Protein AF-A0A7C6DTA3-F1 (afdb_monomer_lite)

pLDDT: mean 88.39, std 14.14, range [41.06, 98.19]

Foldseek 3Di:
DWKKKKWKFFFQFLVQQQPDDQDPQWGWADDPTTMIIIIGTDDDPVVVSSVVRPGTDDTFKMKIFAQVLQQLPCQLQCQQVLNPVVLVPPCPPDASDPLSGQWGADPRGIDGHPVCSHCCNVPPVPDCRSCVRRPSSRIDMDGD

Secondary structure (DSSP, 8-state):
--EEEEEEEEES-HHHHHT----TTEEEEEETTTEEEEEEETT--HHHHHHTSTTEEEEEEEEEEETTT-----HHHHT-TTS-GGGTSS-SSS-S--TT-SEEEETTEEEE--GGG-HHHHS-TT--HHHHT-TT--EEEEE-

Sequence (144 aa):
MAKCTYVYANVFDSRTAEKVRLGENVRVFPIGRTSILVRVLNGEDAQRIVRRIPGVRKIVLQFDIDNDLCIGCYNCVAACPGNTINELVTNWDEPITTDMFVLRIINGNLVANRVDKCRRVTGDKNCQTCMLACPFKAVNVKSY

Radius of gyration: 14.65 Å; chains: 1; bounding box: 39×32×37 Å

Structure (mmCIF, N/CA/C/O backbone):
data_AF-A0A7C6DTA3-F1
#
_entry.id   AF-A0A7C6DTA3-F1
#
loop_
_atom_site.group_PDB
_atom_site.id
_atom_site.type_symbol
_atom_site.label_atom_id
_atom_site.label_alt_id
_atom_site.label_comp_id
_atom_site.label_asym_id
_atom_site.label_entity_id
_atom_site.label_seq_id
_atom_site.pdbx_PDB_ins_code
_atom_site.Cartn_x
_atom_site.Cartn_y
_atom_site.Cartn_z
_atom_site.occupancy
_atom_site.B_iso_or_equiv
_atom_site.auth_seq_id
_atom_site.auth_comp_id
_atom_site.auth_asym_id
_atom_site.auth_atom_id
_atom_site.pdbx_PDB_model_num
ATOM 1 N N . MET A 1 1 ? -0.403 -17.349 -6.934 1.00 53.66 1 MET A N 1
ATOM 2 C CA . MET A 1 1 ? -1.106 -16.065 -6.754 1.00 53.66 1 MET A CA 1
ATOM 3 C C . MET A 1 1 ? -0.810 -15.491 -5.386 1.00 53.66 1 MET A C 1
ATOM 5 O O . MET A 1 1 ? -1.682 -15.424 -4.523 1.00 53.66 1 MET A O 1
ATOM 9 N N . ALA A 1 2 ? 0.435 -15.068 -5.174 1.00 81.00 2 ALA A N 1
ATOM 10 C CA . ALA A 1 2 ? 0.817 -14.373 -3.952 1.00 81.00 2 ALA A CA 1
ATOM 11 C C . ALA A 1 2 ? 0.409 -12.891 -4.051 1.00 81.00 2 ALA A C 1
ATOM 13 O O . ALA A 1 2 ? 1.237 -12.005 -4.221 1.00 81.00 2 ALA A O 1
ATOM 14 N N . LYS A 1 3 ? -0.891 -12.588 -3.970 1.00 89.81 3 LYS A N 1
ATOM 15 C CA . LYS A 1 3 ? -1.354 -11.193 -3.931 1.00 89.81 3 LYS A CA 1
ATOM 16 C C . LYS A 1 3 ? -1.103 -10.595 -2.547 1.00 89.81 3 LYS A C 1
ATOM 18 O O . LYS A 1 3 ? -1.467 -11.198 -1.538 1.00 89.81 3 LYS A O 1
ATOM 23 N N . CYS A 1 4 ? -0.535 -9.397 -2.503 1.00 94.75 4 CYS A N 1
ATOM 24 C CA . CYS A 1 4 ? -0.318 -8.637 -1.280 1.00 94.75 4 CYS A CA 1
ATOM 25 C C . CYS A 1 4 ? -1.088 -7.316 -1.356 1.00 94.75 4 CYS A C 1
ATOM 27 O O . CYS A 1 4 ? -0.818 -6.475 -2.214 1.00 94.75 4 CYS A O 1
ATOM 29 N N . THR A 1 5 ? -2.056 -7.123 -0.464 1.00 97.00 5 THR A N 1
ATOM 30 C CA . THR A 1 5 ? -2.842 -5.890 -0.393 1.00 97.00 5 THR A CA 1
ATOM 31 C C . THR A 1 5 ? -2.486 -5.120 0.872 1.00 97.00 5 THR A C 1
ATOM 33 O O . THR A 1 5 ? -2.456 -5.679 1.966 1.00 97.00 5 THR A O 1
ATOM 36 N N . TYR A 1 6 ? -2.250 -3.819 0.729 1.00 97.62 6 TYR A N 1
ATOM 37 C CA . TYR A 1 6 ? -2.019 -2.897 1.834 1.00 97.62 6 TYR A CA 1
ATOM 38 C C . TYR A 1 6 ? -3.154 -1.886 1.906 1.00 97.62 6 TYR A C 1
ATOM 40 O O . TYR A 1 6 ? -3.442 -1.219 0.916 1.00 97.62 6 TYR A O 1
ATOM 48 N N . VAL A 1 7 ? -3.776 -1.732 3.071 1.00 97.81 7 VAL A N 1
ATOM 49 C CA . VAL A 1 7 ? -4.866 -0.778 3.296 1.00 97.81 7 VAL A CA 1
ATOM 50 C C . VAL A 1 7 ? -4.455 0.218 4.369 1.00 97.81 7 VAL A C 1
ATOM 52 O O . VAL A 1 7 ? -4.189 -0.157 5.508 1.00 97.81 7 VAL A O 1
ATOM 55 N N . TYR A 1 8 ? -4.418 1.495 4.005 1.00 98.12 8 TYR A N 1
ATOM 56 C CA . TYR A 1 8 ? -4.192 2.603 4.923 1.00 98.12 8 TYR A CA 1
ATOM 57 C C . TYR A 1 8 ? -5.528 3.140 5.429 1.00 98.12 8 TYR A C 1
ATOM 59 O O . TYR A 1 8 ? -6.411 3.486 4.633 1.00 98.12 8 TYR A O 1
ATOM 67 N N . ALA A 1 9 ? -5.679 3.222 6.747 1.00 98.19 9 ALA A N 1
ATOM 68 C CA . ALA A 1 9 ? -6.911 3.667 7.380 1.00 98.19 9 ALA A CA 1
ATOM 69 C C . ALA A 1 9 ? -6.646 4.555 8.597 1.00 98.19 9 ALA A C 1
ATOM 71 O O . ALA A 1 9 ? -5.684 4.362 9.340 1.00 98.19 9 ALA A O 1
ATOM 72 N N . ASN A 1 10 ? -7.558 5.497 8.823 1.00 97.88 10 ASN A N 1
ATOM 73 C CA . ASN A 1 10 ? -7.623 6.286 10.043 1.00 97.88 10 ASN A CA 1
ATOM 74 C C . ASN A 1 10 ? -8.391 5.516 11.116 1.00 97.88 10 ASN A C 1
ATOM 76 O O . ASN A 1 10 ? -9.465 4.969 10.848 1.00 97.88 10 ASN A O 1
ATOM 80 N N . VAL A 1 11 ? -7.868 5.536 12.335 1.00 97.81 11 VAL A N 1
ATOM 81 C CA . VAL A 1 11 ? -8.420 4.882 13.525 1.00 97.81 11 VAL A CA 1
ATOM 82 C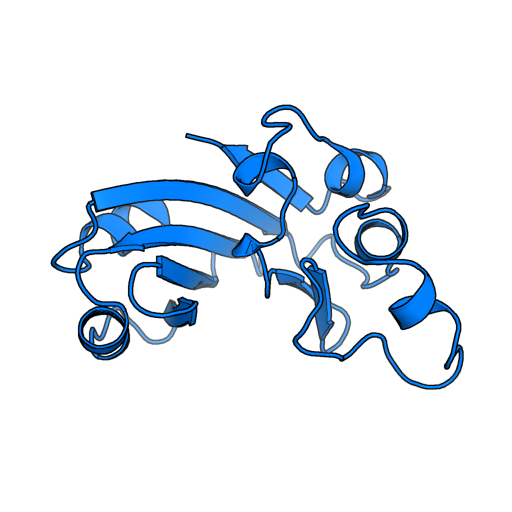 C . VAL A 1 11 ? -8.480 5.861 14.697 1.00 97.81 11 VAL A C 1
ATOM 84 O O . VAL A 1 11 ? -7.843 6.914 14.665 1.00 97.81 11 VAL A O 1
ATOM 87 N N . PHE A 1 12 ? -9.244 5.534 15.739 1.00 96.50 12 PHE A N 1
ATOM 88 C CA . PHE A 1 12 ? -9.208 6.302 16.991 1.00 96.50 12 PHE A CA 1
ATOM 89 C C . PHE A 1 12 ? -7.872 6.148 17.732 1.00 96.50 12 PHE A C 1
ATOM 91 O O . PHE A 1 12 ? -7.309 7.147 18.168 1.00 96.50 12 PHE A O 1
ATOM 98 N N . ASP A 1 13 ? -7.359 4.918 17.833 1.00 96.25 13 ASP A N 1
ATOM 99 C CA . ASP A 1 13 ? -6.068 4.604 18.453 1.00 96.25 13 ASP A CA 1
ATOM 100 C C . ASP A 1 13 ? -5.394 3.421 17.741 1.00 96.25 13 ASP A C 1
ATOM 102 O O . ASP A 1 13 ? -5.908 2.298 17.722 1.00 96.25 13 ASP A O 1
ATOM 106 N N . SER A 1 14 ? -4.223 3.670 17.156 1.00 95.44 14 SER A N 1
ATOM 107 C CA . SER A 1 14 ? -3.447 2.674 16.409 1.00 95.44 14 SER A CA 1
ATOM 108 C C . SER A 1 14 ? -2.891 1.553 17.287 1.00 95.44 14 SER A C 1
ATOM 110 O O . SER A 1 14 ? -2.773 0.422 16.818 1.00 95.44 14 SER A O 1
ATOM 112 N N . ARG A 1 15 ? -2.616 1.822 18.570 1.00 93.25 15 ARG A N 1
ATOM 113 C CA . ARG A 1 15 ? -2.055 0.829 19.507 1.00 93.25 15 ARG A CA 1
ATOM 114 C C . ARG A 1 15 ? -3.080 -0.225 19.899 1.00 93.25 15 ARG A C 1
ATOM 116 O O . ARG A 1 15 ? -2.736 -1.382 20.128 1.00 93.25 15 ARG A O 1
ATOM 123 N N . THR A 1 16 ? -4.343 0.176 19.997 1.00 92.56 16 THR A N 1
ATOM 124 C CA . THR A 1 16 ? -5.455 -0.753 20.202 1.00 92.56 16 THR A CA 1
ATOM 125 C C . THR A 1 16 ? -5.702 -1.576 18.939 1.00 92.56 16 THR A C 1
ATOM 127 O O . THR A 1 16 ? -5.843 -2.795 19.025 1.00 92.56 16 THR A O 1
ATOM 130 N N . ALA A 1 17 ? -5.675 -0.940 17.763 1.00 92.50 17 ALA A N 1
ATOM 131 C CA . ALA A 1 17 ? -5.867 -1.618 16.482 1.00 92.50 17 ALA A CA 1
ATOM 132 C C . ALA A 1 17 ? -4.799 -2.692 16.191 1.00 92.50 17 ALA A C 1
ATOM 134 O O . ALA A 1 17 ? -5.133 -3.763 15.689 1.00 92.50 17 ALA A O 1
ATOM 135 N N . GLU A 1 18 ? -3.535 -2.444 16.542 1.00 93.44 18 GLU A N 1
ATOM 136 C CA . GLU A 1 18 ? -2.424 -3.393 16.358 1.00 93.44 18 GLU A CA 1
ATOM 137 C C . GLU A 1 18 ? -2.623 -4.722 17.098 1.00 93.44 18 GLU A C 1
ATOM 139 O O . GLU A 1 18 ? -2.192 -5.774 16.631 1.00 93.44 18 GLU A O 1
ATOM 144 N N . LYS A 1 19 ? -3.319 -4.698 18.240 1.00 93.12 19 LYS A N 1
ATOM 145 C CA . LYS A 1 19 ? -3.547 -5.887 19.077 1.00 93.12 19 LYS A CA 1
ATOM 146 C C . LYS A 1 19 ? -4.628 -6.818 18.521 1.00 93.12 19 LYS A C 1
ATOM 148 O O . LYS A 1 19 ? -4.813 -7.919 19.043 1.00 93.12 19 LYS A O 1
ATOM 153 N N . VAL A 1 20 ? -5.363 -6.394 17.492 1.00 92.25 20 VAL A N 1
ATOM 154 C CA . VAL A 1 20 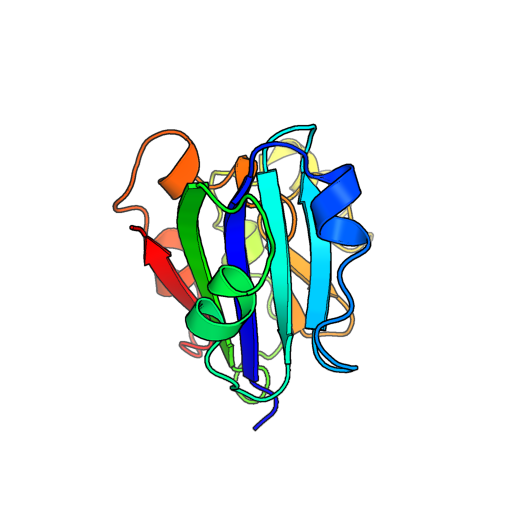? -6.466 -7.170 16.919 1.00 92.25 20 VAL A CA 1
ATOM 155 C C . VAL A 1 20 ? -5.912 -8.340 16.107 1.00 92.25 20 VAL A C 1
ATOM 157 O O . VAL A 1 20 ? -5.205 -8.163 15.117 1.00 92.25 20 VAL A O 1
ATOM 160 N N . ARG A 1 21 ? -6.280 -9.565 16.494 1.00 92.38 21 ARG A N 1
ATOM 161 C CA . ARG A 1 21 ? -5.927 -10.781 15.750 1.00 92.38 21 ARG A CA 1
ATOM 162 C C . ARG A 1 21 ? -6.931 -11.011 14.621 1.00 92.38 21 ARG A C 1
ATOM 164 O O . ARG A 1 21 ? -8.101 -11.277 14.878 1.00 92.38 21 ARG A O 1
ATOM 171 N N . LEU A 1 22 ? -6.467 -10.916 13.375 1.00 90.56 22 LEU A N 1
ATOM 172 C CA . LEU A 1 22 ? -7.311 -11.006 12.170 1.00 90.56 22 LEU A CA 1
ATOM 173 C C . LEU A 1 22 ? -7.042 -12.250 11.308 1.00 90.56 22 LEU A C 1
ATOM 175 O O . LEU A 1 22 ? -7.742 -12.455 10.323 1.00 90.56 22 LEU A O 1
ATOM 179 N N . GLY A 1 23 ? -6.063 -13.071 11.690 1.00 89.94 23 GLY A N 1
ATOM 180 C CA . GLY A 1 23 ? -5.594 -14.232 10.932 1.00 89.94 23 GLY A CA 1
ATOM 181 C C . GLY A 1 23 ? -4.089 -14.162 10.673 1.00 89.94 23 GLY A C 1
ATOM 182 O O . GLY A 1 23 ? -3.466 -13.110 10.823 1.00 89.94 23 GLY A O 1
ATOM 183 N N . GLU A 1 24 ? -3.487 -15.286 10.293 1.00 90.94 24 GLU A N 1
ATOM 184 C CA . GLU A 1 24 ? -2.032 -15.388 10.104 1.00 90.94 24 GLU A CA 1
ATOM 185 C C . GLU A 1 24 ? -1.527 -14.568 8.910 1.00 90.94 24 GLU A C 1
ATOM 187 O O . GLU A 1 24 ? -0.430 -14.008 8.965 1.00 90.94 24 GLU A O 1
ATOM 192 N N . ASN A 1 25 ? -2.375 -14.413 7.890 1.00 92.81 25 ASN A N 1
ATOM 193 C CA . ASN A 1 25 ? -2.107 -13.670 6.657 1.00 92.81 25 ASN A CA 1
ATOM 194 C C . ASN A 1 25 ? -2.279 -12.152 6.798 1.00 92.81 25 ASN A C 1
ATOM 196 O O . ASN A 1 25 ? -2.055 -11.416 5.835 1.00 92.81 25 ASN A O 1
ATOM 200 N N . VAL A 1 26 ? -2.668 -11.674 7.984 1.00 95.19 26 VAL A N 1
ATOM 201 C CA . VAL A 1 26 ? -2.932 -10.260 8.246 1.00 95.19 26 VAL A CA 1
ATOM 202 C C . VAL A 1 26 ? -1.915 -9.715 9.243 1.00 95.19 26 VAL A C 1
ATOM 204 O O . VAL A 1 26 ? -1.586 -10.337 10.258 1.00 95.19 26 VAL A O 1
ATOM 207 N N . ARG A 1 27 ? -1.392 -8.526 8.952 1.00 95.50 27 ARG A N 1
ATOM 208 C CA . ARG A 1 27 ? -0.534 -7.760 9.861 1.00 95.50 27 ARG A CA 1
ATOM 209 C C . ARG A 1 27 ? -0.994 -6.312 9.892 1.00 95.50 27 ARG A C 1
ATOM 211 O O . ARG A 1 27 ? -1.233 -5.723 8.842 1.00 95.50 27 ARG A O 1
ATOM 218 N N . VAL A 1 28 ? -1.113 -5.754 11.091 1.00 96.50 28 VAL A N 1
ATOM 219 C CA . VAL A 1 28 ? -1.468 -4.353 11.325 1.00 96.50 28 VAL A CA 1
ATOM 220 C C . VAL A 1 28 ? -0.208 -3.623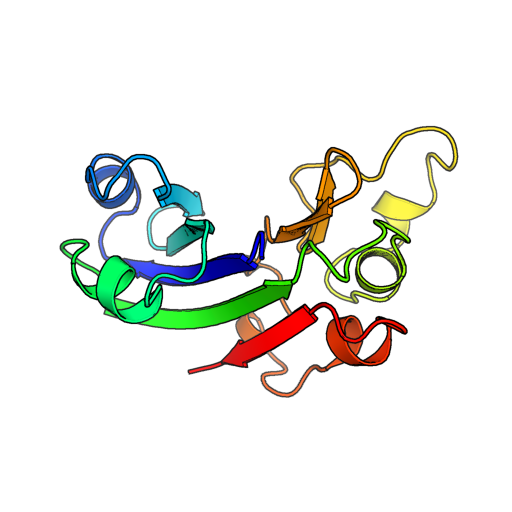 11.769 1.00 96.50 28 VAL A C 1
ATOM 222 O O . VAL A 1 28 ? 0.467 -4.074 12.686 1.00 96.50 28 VAL A O 1
ATOM 225 N N . PHE A 1 29 ? 0.101 -2.511 11.115 1.00 95.38 29 PHE A N 1
ATOM 226 C CA . PHE A 1 29 ? 1.249 -1.663 11.403 1.00 95.38 29 PHE A CA 1
ATOM 227 C C . PHE A 1 29 ? 0.742 -0.284 11.837 1.00 95.38 29 PHE A C 1
ATOM 229 O O . PHE A 1 29 ? 0.106 0.408 11.034 1.00 95.38 29 PHE A O 1
ATOM 236 N N . PRO A 1 30 ? 0.982 0.143 13.085 1.00 95.56 30 PRO A N 1
ATOM 237 C CA . PRO A 1 30 ? 0.706 1.509 13.506 1.00 95.56 30 PRO A CA 1
ATOM 238 C C . PRO A 1 30 ? 1.478 2.527 12.667 1.00 95.56 30 PRO A C 1
ATOM 240 O O . PRO A 1 30 ? 2.681 2.390 12.457 1.00 95.56 30 PRO A O 1
ATOM 243 N N . ILE A 1 31 ? 0.800 3.593 12.246 1.00 93.50 31 ILE A N 1
ATOM 244 C CA . ILE A 1 31 ? 1.440 4.784 11.687 1.00 93.50 31 ILE A CA 1
ATOM 245 C C . ILE A 1 31 ? 0.988 5.977 12.528 1.00 93.50 31 ILE A C 1
ATOM 247 O O . ILE A 1 31 ? -0.140 6.460 12.423 1.00 93.50 31 ILE A O 1
ATOM 251 N N . GLY A 1 32 ? 1.880 6.445 13.403 1.00 92.81 32 GLY A N 1
ATOM 252 C CA . GLY A 1 32 ? 1.532 7.449 14.406 1.00 92.81 32 GLY A CA 1
ATOM 253 C C . GLY A 1 32 ? 0.465 6.936 15.380 1.00 92.81 32 GLY A C 1
ATOM 254 O O . GLY A 1 32 ? 0.377 5.738 15.648 1.00 92.81 32 GLY A O 1
ATOM 255 N N . ARG A 1 33 ? -0.344 7.846 15.941 1.00 95.81 33 ARG A N 1
ATOM 256 C CA . ARG A 1 33 ? -1.392 7.500 16.927 1.00 95.81 33 ARG A CA 1
ATOM 257 C C . ARG A 1 33 ? -2.761 7.197 16.315 1.00 95.81 33 ARG A C 1
ATOM 259 O O . ARG A 1 33 ? -3.558 6.514 16.943 1.00 95.81 33 ARG A O 1
ATOM 266 N N . THR A 1 34 ? -3.049 7.716 15.126 1.00 97.25 34 THR A N 1
ATOM 267 C CA . THR A 1 34 ? -4.418 7.782 14.577 1.00 97.25 34 THR A CA 1
ATOM 268 C C . THR A 1 34 ? -4.561 7.117 13.213 1.00 97.25 34 THR A C 1
ATOM 270 O O . THR A 1 34 ? -5.605 7.240 12.570 1.00 97.25 34 THR A O 1
ATOM 273 N N . SER A 1 35 ? -3.546 6.381 12.766 1.00 97.69 35 SER A N 1
ATOM 274 C CA . SER A 1 35 ? -3.589 5.665 11.497 1.00 97.69 35 SER A CA 1
ATOM 275 C C . SER A 1 35 ? -2.912 4.306 11.602 1.00 97.69 35 SER A C 1
ATOM 277 O O . SER A 1 35 ? -2.049 4.071 12.449 1.00 97.69 35 SER A O 1
ATOM 279 N N . ILE A 1 36 ? -3.315 3.405 10.716 1.00 97.88 36 ILE A N 1
ATOM 280 C CA . ILE A 1 36 ? -2.731 2.077 10.557 1.00 97.88 36 ILE A CA 1
ATOM 281 C C . ILE A 1 36 ? -2.525 1.776 9.078 1.00 97.88 36 ILE A C 1
ATOM 283 O O . ILE A 1 36 ? -3.283 2.238 8.221 1.00 97.88 36 ILE A O 1
ATOM 287 N N . LEU A 1 37 ? -1.529 0.948 8.796 1.00 97.69 37 LEU A N 1
ATOM 288 C CA . LEU A 1 37 ? -1.381 0.235 7.541 1.00 97.69 37 LEU A CA 1
ATOM 289 C C . LEU A 1 37 ? -1.622 -1.248 7.798 1.00 97.69 37 LEU A C 1
ATOM 291 O O . LEU A 1 37 ? -0.993 -1.840 8.666 1.00 97.69 37 LEU A O 1
ATOM 295 N N . VAL A 1 38 ? -2.531 -1.861 7.053 1.00 97.25 38 VAL A N 1
ATOM 296 C CA . VAL A 1 38 ? -2.858 -3.282 7.202 1.00 97.25 38 VAL A CA 1
ATOM 297 C C . VAL A 1 38 ? -2.393 -4.024 5.966 1.00 97.25 38 VAL A C 1
ATOM 299 O O . VAL A 1 38 ? -2.851 -3.715 4.871 1.00 97.25 38 VAL A O 1
ATOM 302 N N . ARG A 1 39 ? -1.499 -4.998 6.137 1.00 96.50 39 ARG A N 1
ATOM 303 C CA . ARG A 1 39 ? -1.085 -5.926 5.082 1.00 96.50 39 ARG A CA 1
ATOM 304 C C . ARG A 1 39 ? -1.933 -7.185 5.153 1.00 96.50 39 ARG A C 1
ATOM 306 O O . ARG A 1 39 ? -2.032 -7.790 6.218 1.00 96.50 39 ARG A O 1
ATOM 313 N N . VAL A 1 40 ? -2.467 -7.594 4.013 1.00 95.75 40 VAL A N 1
ATOM 314 C CA . VAL A 1 40 ? -3.248 -8.815 3.816 1.00 95.75 40 VAL A CA 1
ATOM 315 C C . VAL A 1 40 ? -2.600 -9.617 2.693 1.00 95.75 40 VAL A C 1
ATOM 317 O O . VAL A 1 40 ? -2.394 -9.096 1.596 1.00 95.75 40 VAL A O 1
ATOM 320 N N . LEU A 1 41 ? -2.257 -10.871 2.970 1.00 93.12 41 LEU A N 1
ATOM 321 C CA . LEU A 1 41 ? -1.711 -11.806 1.986 1.00 93.12 41 LEU A CA 1
ATOM 322 C C . LEU A 1 41 ? -2.821 -12.688 1.397 1.00 93.12 41 LEU A C 1
ATOM 324 O O . LEU A 1 41 ? -3.819 -12.961 2.056 1.00 93.12 41 LEU A O 1
ATOM 328 N N . ASN A 1 42 ? -2.608 -13.169 0.171 1.00 85.56 42 ASN A N 1
ATOM 329 C CA . ASN A 1 42 ? -3.426 -14.177 -0.517 1.00 85.56 42 ASN A CA 1
ATOM 330 C C . ASN A 1 42 ? -4.847 -13.735 -0.910 1.00 85.56 42 ASN A C 1
ATOM 332 O O . ASN A 1 42 ? -5.756 -14.552 -1.007 1.00 85.56 42 ASN A O 1
ATOM 336 N N . GLY A 1 43 ? -5.033 -12.447 -1.213 1.00 70.25 43 GLY A N 1
ATOM 337 C CA . GLY A 1 43 ? -6.202 -11.976 -1.969 1.00 70.25 43 GLY A CA 1
ATOM 338 C C . GLY A 1 43 ? -7.544 -11.979 -1.230 1.00 70.25 43 GLY A C 1
ATOM 339 O O . GLY A 1 43 ? -8.574 -11.800 -1.880 1.00 70.25 43 GLY A O 1
ATOM 340 N N . GLU A 1 44 ? -7.554 -12.131 0.097 1.00 76.69 44 GLU A N 1
ATOM 341 C CA . GLU A 1 44 ? -8.755 -11.892 0.901 1.00 76.69 44 GLU A CA 1
ATOM 342 C C . GLU A 1 44 ? -9.270 -10.450 0.701 1.00 76.69 44 GLU A C 1
ATOM 344 O O . GLU A 1 44 ? -8.505 -9.536 0.374 1.00 76.69 44 GLU A O 1
ATOM 349 N N . ASP A 1 45 ? -10.572 -10.221 0.914 1.00 89.56 45 ASP A N 1
ATOM 350 C CA . ASP A 1 45 ? -11.157 -8.875 0.859 1.00 89.56 45 ASP A CA 1
ATOM 351 C C . ASP A 1 45 ? -10.587 -8.002 1.990 1.00 89.56 45 ASP A C 1
ATOM 353 O O . ASP A 1 45 ? -11.095 -7.952 3.117 1.00 89.56 45 ASP A O 1
ATOM 357 N N . ALA A 1 46 ? -9.500 -7.301 1.667 1.00 92.50 46 ALA A N 1
ATOM 358 C CA . ALA A 1 46 ? -8.741 -6.506 2.615 1.00 92.50 46 ALA A CA 1
ATOM 359 C C . ALA A 1 46 ? -9.580 -5.383 3.235 1.00 92.50 46 ALA A C 1
ATOM 361 O O . ALA A 1 46 ? -9.398 -5.064 4.409 1.00 92.50 46 ALA A O 1
ATOM 362 N N . GLN A 1 47 ? -10.542 -4.809 2.503 1.00 93.56 47 GLN A N 1
ATOM 363 C CA . GLN A 1 47 ? -11.410 -3.786 3.084 1.00 93.56 47 GLN A CA 1
ATOM 364 C C . GLN A 1 47 ? -12.353 -4.377 4.122 1.00 93.56 47 GLN A C 1
ATOM 366 O O . GLN A 1 47 ? -12.553 -3.779 5.180 1.00 93.56 47 GLN A O 1
ATOM 371 N N . ARG A 1 48 ? -12.941 -5.544 3.836 1.00 94.38 48 ARG A N 1
ATOM 372 C CA . ARG A 1 48 ? -13.792 -6.248 4.799 1.00 94.38 48 ARG A CA 1
ATOM 373 C C . ARG A 1 48 ? -13.013 -6.608 6.060 1.00 94.38 48 ARG A C 1
ATOM 375 O O . ARG A 1 48 ? -13.545 -6.449 7.154 1.00 94.38 48 ARG A O 1
ATOM 382 N N . ILE A 1 49 ? -11.757 -7.031 5.921 1.00 94.75 49 ILE A N 1
ATOM 383 C CA . ILE A 1 49 ? -10.868 -7.312 7.057 1.00 94.75 49 ILE A CA 1
ATOM 384 C C . ILE A 1 49 ? -10.603 -6.049 7.871 1.00 94.75 49 ILE A C 1
ATOM 386 O O . ILE A 1 49 ? -10.809 -6.059 9.082 1.00 94.75 49 ILE A O 1
ATOM 390 N N . VAL A 1 50 ? -10.217 -4.944 7.227 1.00 95.75 50 VAL A N 1
ATOM 391 C CA . VAL A 1 50 ? -9.954 -3.682 7.933 1.00 95.75 50 VAL A CA 1
ATOM 392 C C . VAL A 1 50 ? -11.197 -3.176 8.659 1.00 95.75 50 VAL A C 1
ATOM 394 O O . VAL A 1 50 ? -11.088 -2.734 9.796 1.00 95.75 50 VAL A O 1
ATOM 397 N N . ARG A 1 51 ? -12.396 -3.314 8.081 1.00 95.38 51 ARG A N 1
ATOM 398 C CA . ARG A 1 51 ? -13.654 -2.926 8.747 1.00 95.38 51 ARG A CA 1
ATOM 399 C C . ARG A 1 51 ? -13.971 -3.732 10.015 1.00 95.38 51 ARG A C 1
ATOM 401 O O . ARG A 1 51 ? -14.793 -3.284 10.805 1.00 95.38 51 ARG A O 1
ATOM 408 N N . ARG A 1 52 ? -13.335 -4.890 10.237 1.00 94.75 52 ARG A N 1
ATOM 409 C CA . ARG A 1 52 ? -13.472 -5.668 11.484 1.00 94.75 52 ARG A CA 1
ATOM 410 C C . ARG A 1 52 ? -12.630 -5.108 12.631 1.00 94.75 52 ARG A C 1
ATOM 412 O O . ARG A 1 52 ? -12.832 -5.525 13.766 1.00 94.75 52 ARG A O 1
ATOM 419 N N . ILE A 1 53 ? -11.686 -4.206 12.355 1.00 95.81 53 ILE A N 1
ATOM 420 C CA . ILE A 1 53 ? -10.853 -3.574 13.380 1.00 95.81 53 ILE A CA 1
ATOM 421 C C . ILE A 1 53 ? -11.703 -2.534 14.125 1.00 95.81 53 ILE A C 1
ATOM 423 O O . ILE A 1 53 ? -12.165 -1.568 13.503 1.00 95.81 53 ILE A O 1
ATOM 427 N N . PRO A 1 54 ? -11.902 -2.681 15.449 1.00 92.62 54 PRO A N 1
ATOM 428 C CA . PRO A 1 54 ? -12.641 -1.702 16.230 1.00 92.62 54 PRO A CA 1
ATOM 429 C C . PRO A 1 54 ? -12.001 -0.318 16.131 1.00 92.62 54 PRO A C 1
ATOM 431 O O . PRO A 1 54 ? -10.789 -0.155 16.271 1.00 92.62 54 PRO A O 1
ATOM 434 N N . GLY A 1 55 ? -12.832 0.692 15.891 1.00 93.81 55 GLY A N 1
ATOM 435 C CA . GLY A 1 55 ? -12.391 2.079 15.846 1.00 93.81 55 GLY A CA 1
ATOM 436 C C . GLY A 1 55 ? -11.772 2.540 14.528 1.00 93.81 55 GLY A C 1
ATOM 437 O O . GLY A 1 55 ? -11.235 3.648 14.487 1.00 93.81 55 GLY A O 1
ATOM 438 N N . VAL A 1 56 ? -11.870 1.754 13.449 1.00 97.44 56 VAL A N 1
ATOM 439 C CA . VAL A 1 56 ? -11.636 2.264 12.089 1.00 97.44 56 VAL A CA 1
ATOM 440 C C . VAL A 1 56 ? -12.670 3.334 11.758 1.00 97.44 56 VAL A C 1
ATOM 442 O O . VAL A 1 56 ? -13.874 3.100 11.806 1.00 97.44 56 VAL A O 1
ATOM 445 N N . ARG A 1 57 ? -12.180 4.522 11.400 1.00 97.00 57 ARG A N 1
ATOM 446 C CA . ARG A 1 57 ? -12.996 5.686 11.036 1.00 97.00 57 ARG A CA 1
ATOM 447 C C . ARG A 1 57 ? -13.172 5.804 9.532 1.00 97.00 57 ARG A C 1
ATOM 449 O O . ARG A 1 57 ? -14.266 6.072 9.051 1.00 97.00 57 ARG A O 1
ATOM 456 N N . LYS A 1 58 ? -12.071 5.662 8.790 1.00 96.69 58 LYS A N 1
ATOM 457 C CA . LYS A 1 58 ? -12.047 5.853 7.339 1.00 96.69 58 LYS A CA 1
ATOM 458 C C . LYS A 1 58 ? -10.931 5.028 6.710 1.00 96.69 58 LYS A C 1
ATOM 460 O O . LYS A 1 58 ? -9.783 5.150 7.122 1.00 96.69 58 LYS A O 1
ATOM 465 N N . ILE A 1 59 ? -11.257 4.258 5.674 1.00 97.50 59 ILE A N 1
ATOM 466 C CA . ILE A 1 59 ? -10.261 3.709 4.746 1.00 97.50 59 ILE A CA 1
ATOM 467 C C . ILE A 1 59 ? -9.871 4.829 3.782 1.00 97.50 59 ILE A C 1
ATOM 469 O O . ILE A 1 59 ? -10.746 5.498 3.242 1.00 97.50 59 ILE A O 1
ATOM 473 N N . VAL A 1 60 ? -8.573 5.063 3.610 1.00 97.12 60 VAL A N 1
ATOM 474 C CA . VAL A 1 60 ? -8.047 6.213 2.859 1.00 97.12 60 VAL A CA 1
ATOM 475 C C . VAL A 1 60 ? -7.436 5.769 1.534 1.00 97.12 60 VAL A C 1
ATOM 477 O O . VAL A 1 60 ? -7.690 6.378 0.498 1.00 97.12 60 VAL A O 1
ATOM 480 N N . LEU A 1 61 ? -6.632 4.705 1.560 1.00 96.88 61 LEU A N 1
ATOM 481 C CA . LEU A 1 61 ? -5.843 4.265 0.414 1.00 96.88 61 LEU A CA 1
ATOM 482 C C . LEU A 1 61 ? -5.670 2.744 0.441 1.00 96.88 61 LEU A C 1
ATOM 484 O O . LEU A 1 61 ? -5.539 2.156 1.512 1.00 96.88 61 LEU A O 1
ATOM 488 N N . GLN A 1 62 ? -5.628 2.115 -0.729 1.00 97.06 62 GLN A N 1
ATOM 489 C CA . GLN A 1 62 ? -5.325 0.698 -0.896 1.00 97.06 62 GLN A CA 1
ATOM 490 C C . GLN A 1 62 ? -4.298 0.504 -2.011 1.00 97.06 62 GLN A C 1
ATOM 492 O O . GLN A 1 62 ? -4.515 0.982 -3.123 1.00 97.06 62 GLN A O 1
ATOM 497 N N . PHE A 1 63 ? -3.220 -0.221 -1.718 1.00 97.12 63 PHE A N 1
ATOM 498 C CA . PHE A 1 63 ? -2.309 -0.785 -2.711 1.00 97.12 63 PHE A CA 1
ATOM 499 C C . PHE A 1 63 ? -2.647 -2.258 -2.907 1.00 97.12 63 PHE A C 1
ATOM 501 O O . PHE A 1 63 ? -2.663 -3.015 -1.942 1.00 97.12 63 PHE A O 1
ATOM 508 N N . ASP A 1 64 ? -2.873 -2.662 -4.147 1.00 96.62 64 ASP A N 1
ATOM 509 C CA . ASP A 1 64 ? -2.930 -4.056 -4.562 1.00 96.62 64 ASP A CA 1
ATOM 510 C C . ASP A 1 64 ? -1.641 -4.368 -5.325 1.00 96.62 64 ASP A C 1
ATOM 512 O O . ASP A 1 64 ? -1.364 -3.729 -6.342 1.00 96.62 64 ASP A O 1
ATOM 516 N N . ILE A 1 65 ? -0.854 -5.317 -4.820 1.00 96.12 65 ILE A N 1
ATOM 517 C CA . ILE A 1 65 ? 0.412 -5.746 -5.415 1.00 96.12 65 ILE A CA 1
ATOM 518 C C . ILE A 1 65 ? 0.290 -7.215 -5.813 1.00 96.12 65 ILE A C 1
ATOM 520 O O . ILE A 1 65 ? -0.048 -8.070 -4.991 1.00 96.12 65 ILE A O 1
ATOM 524 N N . ASP A 1 66 ? 0.550 -7.496 -7.082 1.00 95.50 66 ASP A N 1
ATOM 525 C CA . ASP A 1 66 ? 0.671 -8.846 -7.612 1.00 95.50 66 ASP A CA 1
ATOM 526 C C . ASP A 1 66 ? 2.139 -9.281 -7.537 1.00 95.50 66 ASP A C 1
ATOM 528 O O . ASP A 1 66 ? 2.966 -8.843 -8.341 1.00 95.50 66 ASP A O 1
ATOM 532 N N . ASN A 1 67 ? 2.481 -10.111 -6.547 1.00 93.19 67 ASN A N 1
ATOM 533 C CA . ASN A 1 67 ? 3.861 -10.571 -6.387 1.00 93.19 67 ASN A CA 1
ATOM 534 C C . ASN A 1 67 ? 4.261 -11.611 -7.440 1.00 93.19 67 ASN A C 1
ATOM 536 O O . ASN A 1 67 ? 5.451 -11.838 -7.613 1.00 93.19 67 ASN A O 1
ATOM 540 N N . ASP A 1 68 ? 3.311 -12.211 -8.166 1.00 93.88 68 ASP A N 1
ATOM 541 C CA . ASP A 1 68 ? 3.652 -13.112 -9.271 1.00 93.88 68 ASP A CA 1
ATOM 542 C C . ASP A 1 68 ? 4.146 -12.292 -10.490 1.00 93.88 68 ASP A C 1
ATOM 544 O O . ASP A 1 68 ? 4.927 -12.787 -11.300 1.00 93.88 68 ASP A O 1
ATOM 548 N N . LEU A 1 69 ? 3.739 -11.017 -10.603 1.00 95.69 69 LEU A N 1
ATOM 549 C CA . LEU A 1 69 ? 4.205 -10.075 -11.635 1.00 95.69 69 LEU A CA 1
ATOM 550 C C . LEU A 1 69 ? 5.350 -9.163 -11.165 1.00 95.69 69 LEU A C 1
ATOM 552 O O . LEU A 1 69 ? 6.066 -8.577 -11.981 1.00 95.69 69 LEU A O 1
ATOM 556 N N . CYS A 1 70 ? 5.507 -8.969 -9.856 1.00 95.38 70 CYS A N 1
ATOM 557 C CA . CYS A 1 70 ? 6.523 -8.083 -9.308 1.00 95.38 70 CYS A CA 1
ATOM 558 C C . CYS A 1 70 ? 7.905 -8.745 -9.332 1.00 95.38 70 CYS A C 1
ATOM 560 O O . CYS A 1 70 ? 8.191 -9.628 -8.537 1.00 95.38 70 CYS A O 1
ATOM 562 N N . ILE A 1 71 ? 8.804 -8.246 -10.182 1.00 94.44 71 ILE A N 1
ATOM 563 C CA . ILE A 1 71 ? 10.196 -8.729 -10.237 1.00 94.44 71 ILE A CA 1
ATOM 564 C C . ILE A 1 71 ? 11.171 -7.916 -9.369 1.00 94.44 71 ILE A C 1
ATOM 566 O O . ILE A 1 71 ? 12.383 -8.039 -9.513 1.00 94.44 71 ILE A O 1
ATOM 570 N N . GLY A 1 72 ? 10.664 -6.994 -8.546 1.00 92.25 72 GLY A N 1
ATOM 571 C CA . GLY A 1 72 ? 11.513 -6.187 -7.667 1.00 92.25 72 GLY A CA 1
ATOM 572 C C . GLY A 1 72 ? 12.435 -5.195 -8.378 1.00 92.25 72 GLY A C 1
ATOM 573 O O . GLY A 1 72 ? 13.476 -4.869 -7.839 1.00 92.25 72 GLY A O 1
ATOM 574 N N . CYS A 1 73 ? 12.078 -4.682 -9.560 1.00 92.50 73 CYS A N 1
ATOM 575 C CA . CYS A 1 73 ? 12.941 -3.795 -10.365 1.00 92.50 73 CYS A CA 1
ATOM 576 C C . CYS A 1 73 ? 13.099 -2.344 -9.855 1.00 92.50 73 CYS A C 1
ATOM 578 O O . CYS A 1 73 ? 13.712 -1.530 -10.532 1.00 92.50 73 CYS A O 1
ATOM 580 N N . TYR A 1 74 ? 12.526 -1.980 -8.703 1.00 90.25 74 TYR A N 1
ATOM 581 C CA . TYR A 1 74 ? 12.632 -0.650 -8.069 1.00 90.25 74 TYR A CA 1
ATOM 582 C C . TYR A 1 74 ? 12.083 0.571 -8.845 1.00 90.25 74 TYR A C 1
ATOM 584 O O . TYR A 1 74 ? 11.965 1.636 -8.243 1.00 90.25 74 TYR A O 1
ATOM 592 N N . ASN A 1 75 ? 11.639 0.463 -10.102 1.00 92.31 75 ASN A N 1
ATOM 593 C CA . ASN A 1 75 ? 11.149 1.623 -10.876 1.00 92.31 75 ASN A CA 1
ATOM 594 C C . ASN A 1 75 ? 10.042 2.426 -10.170 1.00 92.31 75 ASN A C 1
ATOM 596 O O . ASN A 1 75 ? 10.069 3.654 -10.136 1.00 92.31 75 ASN A O 1
ATOM 600 N N . CYS A 1 76 ? 9.074 1.740 -9.561 1.00 93.75 76 CYS A N 1
ATOM 601 C CA . CYS A 1 76 ? 7.994 2.391 -8.816 1.00 93.75 76 CYS A CA 1
ATOM 602 C C . CYS A 1 76 ? 8.476 3.093 -7.536 1.00 93.75 76 CYS A C 1
ATOM 604 O O . CYS A 1 76 ? 7.860 4.071 -7.115 1.00 93.75 76 CYS A O 1
ATOM 606 N N . VAL A 1 77 ? 9.567 2.611 -6.937 1.00 91.12 77 VAL A N 1
ATOM 607 C CA . VAL A 1 77 ? 10.211 3.206 -5.763 1.00 91.12 77 VAL A CA 1
ATOM 608 C C . VAL A 1 77 ? 10.974 4.463 -6.170 1.00 91.12 77 VAL A C 1
ATOM 610 O O . VAL A 1 77 ? 10.766 5.507 -5.557 1.00 91.12 77 VAL A O 1
ATOM 613 N N . ALA A 1 78 ? 11.793 4.371 -7.221 1.00 86.50 78 ALA A N 1
ATOM 614 C CA . ALA A 1 78 ? 12.608 5.472 -7.731 1.00 86.50 78 ALA A CA 1
ATOM 615 C C . ALA A 1 78 ? 11.757 6.617 -8.300 1.00 86.50 78 ALA A C 1
ATOM 617 O O . ALA A 1 78 ? 12.062 7.786 -8.094 1.00 86.50 78 ALA A O 1
ATOM 618 N N . ALA A 1 79 ? 10.653 6.290 -8.977 1.00 90.62 79 ALA A N 1
ATOM 619 C CA . ALA A 1 79 ? 9.761 7.293 -9.545 1.00 90.62 79 ALA A CA 1
ATOM 620 C C . ALA A 1 79 ? 8.853 7.961 -8.497 1.00 90.62 79 ALA A C 1
ATOM 622 O O . ALA A 1 79 ? 8.258 8.998 -8.783 1.00 90.62 79 ALA A O 1
ATOM 623 N N . CYS A 1 80 ? 8.673 7.375 -7.304 1.00 91.75 80 CYS A N 1
ATOM 624 C CA . CYS A 1 80 ? 7.713 7.888 -6.330 1.00 91.75 80 CYS A CA 1
ATOM 625 C C . CYS A 1 80 ? 8.151 9.265 -5.807 1.00 91.75 80 CYS A C 1
ATOM 627 O O . CYS A 1 80 ? 9.137 9.347 -5.086 1.00 91.75 80 CYS A O 1
ATOM 629 N N . PRO A 1 81 ? 7.381 10.343 -6.029 1.00 88.38 81 PRO A N 1
ATOM 630 C CA . PRO A 1 81 ? 7.780 11.673 -5.573 1.00 88.38 81 PRO A CA 1
ATOM 631 C C . PRO A 1 81 ? 7.653 11.866 -4.052 1.00 88.38 81 PRO A C 1
ATOM 633 O O . PRO A 1 81 ? 8.022 12.918 -3.538 1.00 88.38 81 PRO A O 1
ATOM 636 N N . GLY A 1 82 ? 7.056 10.899 -3.343 1.00 83.62 82 GLY A N 1
ATOM 637 C CA . GLY A 1 82 ? 7.059 10.841 -1.878 1.00 83.62 82 GLY A CA 1
ATOM 638 C C . GLY A 1 82 ? 8.313 10.175 -1.302 1.00 83.62 82 GLY A C 1
ATOM 639 O O . GLY A 1 82 ? 8.509 10.219 -0.091 1.00 83.62 82 GLY A O 1
ATOM 640 N N . ASN A 1 83 ? 9.147 9.574 -2.155 1.00 79.88 83 ASN A N 1
ATOM 641 C CA . ASN A 1 83 ? 10.490 9.126 -1.820 1.00 79.88 83 ASN A CA 1
ATOM 642 C C . ASN A 1 83 ? 11.447 10.230 -2.291 1.00 79.88 83 ASN A C 1
ATOM 644 O O . ASN A 1 83 ? 11.580 10.476 -3.489 1.00 79.88 83 ASN A O 1
ATOM 648 N N . THR A 1 84 ? 12.044 10.977 -1.365 1.00 64.00 84 THR A N 1
ATOM 649 C CA . THR A 1 84 ? 12.884 12.126 -1.735 1.00 64.00 84 THR A CA 1
ATOM 650 C C . THR A 1 84 ? 14.215 11.625 -2.293 1.00 64.00 84 THR A C 1
ATOM 652 O O . THR A 1 84 ? 14.847 10.757 -1.701 1.00 64.00 84 THR A O 1
ATOM 655 N N . ILE A 1 85 ? 14.668 12.199 -3.410 1.00 53.25 85 ILE A N 1
ATOM 656 C CA . ILE A 1 85 ? 15.874 11.770 -4.142 1.00 53.25 85 ILE A CA 1
ATOM 657 C C . ILE A 1 85 ? 17.136 11.761 -3.254 1.00 53.25 85 ILE A C 1
ATOM 659 O O . ILE A 1 85 ? 17.948 10.855 -3.387 1.00 53.25 85 ILE A O 1
ATOM 663 N N . ASN A 1 86 ? 17.268 12.660 -2.271 1.00 49.78 86 ASN A N 1
ATOM 664 C CA . ASN A 1 86 ? 18.415 12.656 -1.346 1.00 49.78 86 ASN A CA 1
ATOM 665 C C . ASN A 1 86 ? 18.561 11.364 -0.517 1.00 49.78 86 ASN A C 1
ATOM 667 O O . ASN A 1 86 ? 19.664 11.064 -0.079 1.00 49.78 86 ASN A O 1
ATOM 671 N N . GLU A 1 87 ? 17.491 10.587 -0.325 1.00 50.19 87 GLU A N 1
ATOM 672 C CA . GLU A 1 87 ? 17.538 9.279 0.349 1.00 50.19 87 GLU A CA 1
ATOM 673 C C . GLU A 1 87 ? 17.867 8.125 -0.630 1.00 50.19 87 GLU A C 1
ATOM 675 O O . GLU A 1 87 ? 18.182 7.022 -0.193 1.00 50.19 87 GLU A O 1
ATOM 680 N N . LEU A 1 88 ? 17.779 8.352 -1.949 1.00 51.12 88 LEU A N 1
ATOM 681 C CA . LEU A 1 88 ? 18.071 7.368 -3.006 1.00 51.12 88 LEU A CA 1
ATOM 682 C C . LEU A 1 88 ? 19.501 7.492 -3.564 1.00 51.12 88 LEU A C 1
ATOM 684 O O . LEU A 1 88 ? 20.012 6.536 -4.136 1.00 51.12 88 LEU A O 1
ATOM 688 N N . VAL A 1 89 ? 20.133 8.667 -3.445 1.00 46.91 89 VAL A N 1
ATOM 689 C CA . VAL A 1 89 ? 21.385 8.999 -4.162 1.00 46.91 89 VAL A CA 1
ATOM 690 C C . VAL A 1 89 ? 22.645 8.601 -3.389 1.00 46.91 89 VAL A C 1
ATOM 692 O O . VAL A 1 89 ? 23.704 8.490 -3.998 1.00 46.91 89 VAL A O 1
ATOM 695 N N . THR A 1 90 ? 22.577 8.365 -2.076 1.00 44.62 90 THR A N 1
ATOM 696 C CA . THR A 1 90 ? 23.808 8.157 -1.296 1.00 44.62 90 THR A CA 1
ATOM 697 C C . THR A 1 90 ? 24.367 6.743 -1.353 1.00 44.62 90 THR A C 1
ATOM 699 O O . THR A 1 90 ? 25.567 6.618 -1.171 1.00 44.62 90 THR A O 1
ATOM 702 N N . ASN A 1 91 ? 23.574 5.710 -1.660 1.00 41.06 91 ASN A N 1
ATOM 703 C CA . ASN A 1 91 ? 24.064 4.329 -1.667 1.00 41.06 91 ASN A CA 1
ATOM 704 C C . ASN A 1 91 ? 23.474 3.526 -2.835 1.00 41.06 91 ASN A C 1
ATOM 706 O O . ASN A 1 91 ? 22.451 2.866 -2.691 1.00 41.06 91 ASN A O 1
ATOM 710 N N . TRP A 1 92 ? 24.140 3.541 -3.990 1.00 46.56 92 TRP A N 1
ATOM 711 C CA . TRP A 1 92 ? 23.842 2.593 -5.076 1.00 46.56 92 TRP A CA 1
ATOM 712 C C . TRP A 1 92 ? 24.131 1.133 -4.675 1.00 46.56 92 TRP A C 1
ATOM 714 O O . TRP A 1 92 ? 23.554 0.220 -5.263 1.00 46.56 92 TRP A O 1
ATOM 724 N N . ASP A 1 93 ? 24.951 0.935 -3.636 1.00 48.97 93 ASP A N 1
ATOM 725 C CA . ASP A 1 93 ? 25.329 -0.371 -3.087 1.00 48.97 93 ASP A CA 1
ATOM 726 C C . ASP A 1 93 ? 24.554 -0.771 -1.817 1.00 48.97 93 ASP A C 1
ATOM 728 O O . ASP A 1 93 ? 24.607 -1.935 -1.418 1.00 48.97 93 ASP A O 1
ATOM 732 N N . GLU A 1 94 ? 23.800 0.142 -1.186 1.00 46.72 94 GLU A N 1
ATOM 733 C CA . GLU A 1 94 ? 22.920 -0.224 -0.070 1.00 46.72 94 GLU A CA 1
ATOM 734 C C . GLU A 1 94 ? 21.467 -0.238 -0.532 1.00 46.72 94 GLU A C 1
ATOM 736 O O . GLU A 1 94 ? 20.974 0.717 -1.136 1.00 46.72 94 GLU A O 1
ATOM 741 N N . PRO A 1 95 ? 20.736 -1.322 -0.246 1.00 49.50 95 PRO A N 1
ATOM 742 C CA . PRO A 1 95 ? 19.379 -1.449 -0.719 1.00 49.50 95 PRO A CA 1
ATOM 743 C C . PRO A 1 95 ? 18.536 -0.326 -0.120 1.00 49.50 95 PRO A C 1
ATOM 745 O O . PRO A 1 95 ? 18.642 -0.014 1.066 1.00 49.50 95 PRO A O 1
ATOM 748 N N . ILE A 1 96 ? 17.665 0.238 -0.957 1.00 54.69 96 ILE A N 1
ATOM 749 C CA . ILE A 1 96 ? 16.596 1.187 -0.631 1.00 54.69 96 ILE A CA 1
ATOM 750 C C . ILE A 1 96 ? 15.705 0.595 0.487 1.00 54.69 96 ILE A C 1
ATOM 752 O O . ILE A 1 96 ? 14.630 0.034 0.257 1.00 54.69 96 ILE A O 1
ATOM 756 N N . THR A 1 97 ? 16.195 0.661 1.725 1.00 53.00 97 THR A N 1
ATOM 757 C CA . THR A 1 97 ? 15.690 -0.088 2.887 1.00 53.00 97 THR A CA 1
ATOM 758 C C . THR A 1 97 ? 15.395 0.799 4.079 1.00 53.00 97 THR A C 1
ATOM 760 O O . THR A 1 97 ? 14.932 0.284 5.097 1.00 53.00 97 THR A O 1
ATOM 763 N N . THR A 1 98 ? 15.549 2.118 3.955 1.00 66.50 98 THR A N 1
ATOM 764 C CA . THR A 1 98 ? 15.037 3.013 4.990 1.00 66.50 98 THR A CA 1
ATOM 765 C C . THR A 1 98 ? 13.531 2.815 5.157 1.00 66.50 98 THR A C 1
ATOM 767 O O . THR A 1 98 ? 12.761 2.697 4.196 1.00 66.50 98 THR A O 1
ATOM 770 N N . ASP A 1 99 ? 13.102 2.761 6.412 1.00 68.62 99 ASP A N 1
ATOM 771 C CA . ASP A 1 99 ? 11.705 2.697 6.819 1.00 68.62 99 ASP A CA 1
ATOM 772 C C . ASP A 1 99 ? 10.967 4.023 6.580 1.00 68.62 99 ASP A C 1
ATOM 774 O O . ASP A 1 99 ? 9.775 4.117 6.870 1.00 68.62 99 ASP A O 1
ATOM 778 N N . MET A 1 100 ? 11.640 5.024 6.009 1.00 74.69 100 MET A N 1
ATOM 779 C CA . MET A 1 100 ? 11.090 6.340 5.707 1.00 74.69 100 MET A CA 1
ATOM 780 C C . MET A 1 100 ? 10.369 6.423 4.361 1.00 74.69 100 MET A C 1
ATOM 782 O O . MET A 1 100 ? 9.584 7.360 4.171 1.00 74.69 100 MET A O 1
ATOM 786 N N . PHE A 1 101 ? 10.569 5.449 3.471 1.00 85.56 101 PHE A N 1
ATOM 787 C CA . PHE A 1 101 ? 9.978 5.451 2.135 1.00 85.56 101 PHE A CA 1
ATOM 788 C C . PHE A 1 101 ? 8.532 4.961 2.087 1.00 85.56 101 PHE A C 1
ATOM 790 O O . PHE A 1 101 ? 8.131 4.039 2.807 1.00 85.56 101 PHE A O 1
ATOM 797 N N . VAL A 1 102 ? 7.762 5.556 1.169 1.00 92.06 102 VAL A N 1
ATOM 798 C CA . VAL A 1 102 ? 6.383 5.164 0.839 1.00 92.06 102 VAL A CA 1
ATOM 799 C C . VAL A 1 102 ? 6.354 3.729 0.320 1.00 92.06 102 VAL A C 1
ATOM 801 O O . VAL A 1 102 ? 5.528 2.926 0.755 1.00 92.06 102 VAL A O 1
ATOM 804 N N . LEU A 1 103 ? 7.272 3.421 -0.597 1.00 92.00 103 LEU A N 1
ATOM 805 C CA . LEU A 1 103 ? 7.436 2.127 -1.253 1.00 92.00 103 LEU A CA 1
ATOM 806 C C . LEU A 1 103 ? 8.867 1.632 -1.072 1.00 92.00 103 LEU A C 1
ATOM 808 O O . LEU A 1 103 ? 9.801 2.428 -1.134 1.00 92.00 103 LEU A O 1
ATOM 812 N N . ARG A 1 104 ? 9.032 0.322 -0.895 1.00 89.06 104 ARG A N 1
ATOM 813 C CA . ARG A 1 104 ? 10.324 -0.358 -0.730 1.00 89.06 104 ARG A CA 1
ATOM 814 C C . ARG A 1 104 ? 10.325 -1.671 -1.495 1.00 89.06 104 ARG A C 1
ATOM 816 O O . ARG A 1 104 ? 9.257 -2.222 -1.743 1.00 89.06 104 ARG A O 1
ATOM 823 N N . ILE A 1 105 ? 11.503 -2.204 -1.796 1.00 88.25 105 ILE A N 1
ATOM 824 C CA . ILE A 1 105 ? 11.632 -3.607 -2.198 1.00 88.25 105 ILE A CA 1
ATOM 825 C C . ILE A 1 105 ? 12.246 -4.380 -1.036 1.00 88.25 105 ILE A C 1
ATOM 827 O O . ILE A 1 105 ? 13.286 -3.994 -0.504 1.00 88.25 105 ILE A O 1
ATOM 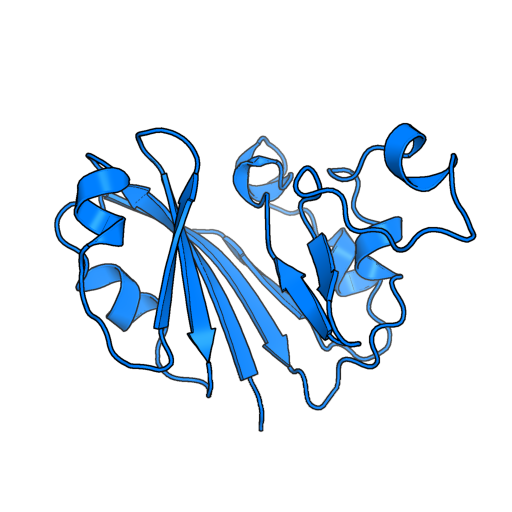831 N N . ILE A 1 106 ? 11.586 -5.459 -0.627 1.00 86.06 106 ILE A N 1
ATOM 832 C CA . ILE A 1 106 ? 12.047 -6.364 0.425 1.00 86.06 106 ILE A CA 1
ATOM 833 C C . ILE A 1 106 ? 11.971 -7.776 -0.142 1.00 86.06 106 ILE A C 1
ATOM 835 O O . ILE A 1 106 ? 10.912 -8.188 -0.612 1.00 86.06 106 ILE A O 1
ATOM 839 N N . ASN A 1 107 ? 13.085 -8.510 -0.110 1.00 86.25 107 ASN A N 1
ATOM 840 C CA . ASN A 1 107 ? 13.182 -9.874 -0.644 1.00 86.25 107 ASN A CA 1
ATOM 841 C C . ASN A 1 107 ? 12.617 -9.982 -2.075 1.00 86.25 107 ASN A C 1
ATOM 843 O O . ASN A 1 107 ? 11.756 -10.815 -2.353 1.00 86.25 107 ASN A O 1
ATOM 847 N N . GLY A 1 108 ? 13.031 -9.062 -2.954 1.00 87.38 108 GLY A N 1
ATOM 848 C CA . GLY A 1 108 ? 12.607 -9.022 -4.358 1.00 87.38 108 GLY A CA 1
ATOM 849 C C . GLY A 1 108 ? 11.170 -8.550 -4.611 1.00 87.38 108 GLY A C 1
ATOM 850 O O . GLY A 1 108 ? 10.770 -8.461 -5.763 1.00 87.38 108 GLY A O 1
ATOM 851 N N . ASN A 1 109 ? 10.394 -8.202 -3.578 1.00 90.12 109 ASN A N 1
ATOM 852 C CA . ASN A 1 109 ? 8.989 -7.817 -3.723 1.00 90.12 109 ASN A CA 1
ATOM 853 C C . ASN A 1 109 ? 8.728 -6.371 -3.310 1.00 90.12 109 ASN A C 1
ATOM 855 O O . ASN A 1 109 ? 9.287 -5.883 -2.326 1.00 90.12 109 ASN A O 1
ATOM 859 N N . LEU A 1 110 ? 7.826 -5.702 -4.030 1.00 93.25 110 LEU A N 1
ATOM 860 C CA . LEU A 1 110 ? 7.339 -4.377 -3.660 1.00 93.25 110 LEU A CA 1
ATOM 861 C C . LEU A 1 110 ? 6.519 -4.437 -2.365 1.00 93.25 110 LEU A C 1
ATOM 863 O O . LEU A 1 110 ? 5.608 -5.246 -2.213 1.00 93.25 110 LEU A O 1
ATOM 867 N N . VAL A 1 111 ? 6.815 -3.523 -1.449 1.00 93.19 111 VAL A N 1
ATOM 868 C CA . VAL A 1 111 ? 6.157 -3.368 -0.153 1.00 93.19 111 VAL A CA 1
ATOM 869 C C . VAL A 1 111 ? 5.751 -1.910 0.028 1.00 93.19 111 VAL A C 1
ATOM 871 O O . VAL A 1 111 ? 6.576 -1.005 -0.113 1.00 93.19 111 VAL A O 1
ATOM 874 N N . ALA A 1 112 ? 4.484 -1.674 0.378 1.00 94.38 112 ALA A N 1
ATOM 875 C CA . ALA A 1 112 ? 4.035 -0.371 0.858 1.00 94.38 112 ALA A CA 1
ATOM 876 C C . ALA A 1 112 ? 4.373 -0.220 2.350 1.00 94.38 112 ALA A C 1
ATOM 878 O O . ALA A 1 112 ? 4.192 -1.158 3.126 1.00 94.38 112 ALA A O 1
ATOM 879 N N . ASN A 1 113 ? 4.884 0.948 2.739 1.00 91.56 113 ASN A N 1
ATOM 880 C CA . ASN A 1 113 ? 5.463 1.178 4.063 1.00 91.56 113 ASN A CA 1
ATOM 881 C C . ASN A 1 113 ? 4.994 2.520 4.659 1.00 91.56 113 ASN A C 1
ATOM 883 O O . ASN A 1 113 ? 4.015 2.543 5.401 1.00 91.56 113 ASN A O 1
ATOM 887 N N . ARG A 1 114 ? 5.598 3.658 4.284 1.00 92.00 114 ARG A N 1
ATOM 888 C CA . ARG A 1 114 ? 5.178 5.004 4.743 1.00 92.00 114 ARG A CA 1
ATOM 889 C C . ARG A 1 114 ? 4.116 5.621 3.855 1.00 92.00 114 ARG A C 1
ATOM 891 O O . ARG A 1 114 ? 4.286 6.688 3.268 1.00 92.00 114 ARG A O 1
ATOM 898 N N . VAL A 1 115 ? 3.003 4.913 3.724 1.00 94.00 115 VAL A N 1
ATOM 899 C CA . VAL A 1 115 ? 1.854 5.359 2.923 1.00 94.00 115 VAL A CA 1
ATOM 900 C C . VAL A 1 115 ? 1.240 6.668 3.428 1.00 94.00 115 VAL A C 1
ATOM 902 O O . VAL A 1 115 ? 0.602 7.362 2.643 1.00 94.00 115 VAL A O 1
ATOM 905 N N . ASP A 1 116 ? 1.511 7.061 4.678 1.00 93.75 116 ASP A N 1
ATOM 906 C CA . ASP A 1 116 ? 1.216 8.387 5.234 1.00 93.75 116 ASP A CA 1
ATOM 907 C C . ASP A 1 116 ? 1.878 9.533 4.457 1.00 93.75 116 ASP A C 1
ATOM 909 O O . ASP A 1 116 ? 1.350 10.641 4.434 1.00 93.75 116 ASP A O 1
ATOM 913 N N . LYS A 1 117 ? 2.990 9.264 3.763 1.00 92.38 117 LYS A N 1
ATOM 914 C CA . LYS A 1 117 ? 3.681 10.224 2.890 1.00 92.38 117 LYS A CA 1
ATOM 915 C C . LYS A 1 117 ? 3.264 10.124 1.418 1.00 92.38 117 LYS A C 1
ATOM 917 O O . LYS A 1 117 ? 3.757 10.878 0.580 1.00 92.38 117 LYS A O 1
ATOM 922 N N . CYS A 1 118 ? 2.378 9.192 1.061 1.00 94.62 118 CYS A N 1
ATOM 923 C CA . CYS A 1 118 ? 1.903 9.065 -0.313 1.00 94.62 118 CYS A CA 1
ATOM 924 C C . CYS A 1 118 ? 1.192 10.355 -0.745 1.00 94.62 118 CYS A C 1
ATOM 926 O O . CYS A 1 118 ? 0.328 10.850 -0.025 1.00 94.62 118 CYS A O 1
ATOM 928 N N . ARG A 1 119 ? 1.464 10.859 -1.959 1.00 93.62 119 ARG A N 1
ATOM 929 C CA . ARG A 1 119 ? 0.782 12.057 -2.487 1.00 93.62 119 ARG A CA 1
ATOM 930 C C . ARG A 1 119 ? -0.741 11.931 -2.504 1.00 93.62 119 ARG A C 1
ATOM 932 O O . ARG A 1 119 ? -1.422 12.921 -2.276 1.00 93.62 119 ARG A O 1
ATOM 939 N N . ARG A 1 120 ? -1.276 10.717 -2.671 1.00 95.44 120 ARG A N 1
ATOM 940 C CA . ARG A 1 120 ? -2.724 10.471 -2.587 1.00 95.44 120 ARG A CA 1
ATOM 941 C C . ARG A 1 120 ? -3.309 10.692 -1.194 1.00 95.44 120 ARG A C 1
ATOM 943 O O . ARG A 1 120 ? -4.506 10.934 -1.081 1.00 95.44 120 ARG A O 1
ATOM 950 N N . VAL A 1 121 ? -2.475 10.604 -0.159 1.00 94.75 121 VAL A N 1
ATOM 951 C CA . VAL A 1 121 ? -2.827 10.914 1.231 1.00 94.75 121 VAL A CA 1
ATOM 952 C C . VAL A 1 121 ? -2.577 12.391 1.532 1.00 94.75 121 VAL A C 1
ATOM 954 O O . VAL A 1 121 ? -3.429 13.031 2.138 1.00 94.75 121 VAL A O 1
ATOM 957 N N . THR A 1 122 ? -1.441 12.942 1.097 1.00 92.75 122 THR A N 1
ATOM 958 C CA . THR A 1 122 ? -0.988 14.282 1.505 1.00 92.75 122 THR A CA 1
ATOM 959 C C . THR A 1 122 ? -1.461 15.431 0.612 1.00 92.75 122 THR A C 1
ATOM 961 O O . THR A 1 122 ? -1.388 16.580 1.036 1.00 92.75 122 THR A O 1
ATOM 964 N N . GLY A 1 123 ? -1.962 15.169 -0.599 1.00 88.44 123 GLY A N 1
ATOM 965 C CA . GLY A 1 123 ? -2.458 16.231 -1.480 1.00 88.44 123 GLY A CA 1
ATOM 966 C C . GLY A 1 123 ? -3.073 15.732 -2.787 1.00 88.44 123 GLY A C 1
ATOM 967 O O . GLY A 1 123 ? -4.292 15.752 -2.952 1.00 88.44 123 GLY A O 1
ATOM 968 N N . ASP A 1 124 ? -2.238 15.289 -3.728 1.00 92.56 124 ASP A N 1
ATOM 969 C CA . ASP A 1 124 ? -2.668 14.844 -5.058 1.00 92.56 124 ASP A CA 1
ATOM 970 C C . ASP A 1 124 ? -3.281 13.430 -5.041 1.00 92.56 124 ASP A C 1
ATOM 972 O O . ASP A 1 124 ? -2.600 12.411 -5.216 1.00 92.56 124 ASP A O 1
ATOM 976 N N . LYS A 1 125 ? -4.609 13.385 -4.883 1.00 90.00 125 LYS A N 1
ATOM 977 C CA . LYS A 1 125 ? -5.434 12.163 -4.915 1.00 90.00 125 LYS A CA 1
ATOM 978 C C . LYS A 1 125 ? -5.363 11.393 -6.235 1.00 90.00 125 LYS A C 1
ATOM 980 O O . LYS A 1 125 ? -5.677 10.200 -6.235 1.00 90.00 125 LYS A O 1
ATOM 985 N N . ASN A 1 126 ? -4.938 12.040 -7.319 1.00 93.06 126 ASN A N 1
ATOM 986 C CA . ASN A 1 126 ? -4.888 11.460 -8.654 1.00 93.06 126 ASN A CA 1
ATOM 987 C C . ASN A 1 126 ? -3.501 10.942 -9.032 1.00 93.06 126 ASN A C 1
ATOM 989 O O . ASN A 1 126 ? -3.384 10.336 -10.088 1.00 93.06 126 ASN A O 1
ATOM 993 N N . CYS A 1 127 ? -2.472 11.095 -8.190 1.00 95.69 127 CYS A N 1
ATOM 994 C CA . CYS A 1 127 ? -1.116 10.621 -8.480 1.00 95.69 127 CYS A CA 1
ATOM 995 C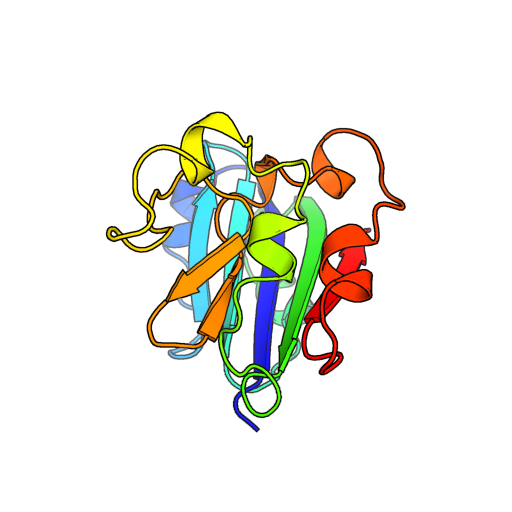 C . CYS A 1 127 ? -1.106 9.164 -8.992 1.00 95.69 127 CYS A C 1
ATOM 997 O O . CYS A 1 127 ? -1.652 8.268 -8.349 1.00 95.69 127 CYS A O 1
ATOM 999 N N . GLN A 1 128 ? -0.490 8.896 -10.145 1.00 96.44 128 GLN A N 1
ATOM 1000 C CA . GLN A 1 128 ? -0.417 7.549 -10.743 1.00 96.44 128 GLN A CA 1
ATOM 1001 C C . GLN A 1 128 ? 1.015 7.029 -10.890 1.00 96.44 128 GLN A C 1
ATOM 1003 O O . GLN A 1 128 ? 1.227 5.968 -11.469 1.00 96.44 128 GLN A O 1
ATOM 1008 N N . THR A 1 129 ? 2.005 7.746 -10.354 1.00 95.94 129 THR A N 1
ATOM 1009 C CA . THR A 1 129 ? 3.417 7.558 -10.703 1.00 95.94 129 THR A CA 1
ATOM 1010 C C . THR A 1 129 ? 3.916 6.125 -10.529 1.00 95.94 129 THR A C 1
ATOM 1012 O O . THR A 1 129 ? 4.527 5.586 -11.442 1.00 95.94 129 THR A O 1
ATOM 1015 N N . CYS A 1 130 ? 3.613 5.469 -9.406 1.00 95.88 130 CYS A N 1
ATOM 1016 C CA . CYS A 1 130 ? 4.047 4.086 -9.177 1.00 95.88 130 CYS A CA 1
ATOM 1017 C C . CYS A 1 130 ? 3.387 3.074 -10.130 1.00 95.88 130 CYS A C 1
ATOM 1019 O O . CYS A 1 130 ? 4.031 2.096 -10.500 1.00 95.88 130 CYS A O 1
ATOM 1021 N N . MET A 1 131 ? 2.142 3.322 -10.550 1.00 97.69 131 MET A N 1
ATOM 1022 C CA . MET A 1 131 ? 1.428 2.471 -11.507 1.00 97.69 131 MET A CA 1
ATOM 1023 C C . MET A 1 131 ? 1.978 2.663 -12.922 1.00 97.69 131 MET A C 1
ATOM 1025 O O . MET A 1 131 ? 2.222 1.682 -13.614 1.00 97.69 131 MET A O 1
ATOM 1029 N N . LEU A 1 132 ? 2.238 3.912 -13.326 1.00 97.75 132 LEU A N 1
ATOM 1030 C CA . LEU A 1 132 ? 2.817 4.236 -14.636 1.00 97.75 132 LEU A CA 1
ATOM 1031 C C . LEU A 1 132 ? 4.274 3.772 -14.761 1.00 97.75 132 LEU A C 1
ATOM 1033 O O . LEU A 1 132 ? 4.692 3.339 -15.828 1.00 97.75 132 LEU A O 1
ATOM 1037 N N . ALA A 1 133 ? 5.039 3.825 -13.670 1.00 96.44 133 ALA A N 1
ATOM 1038 C CA . ALA A 1 133 ? 6.431 3.387 -13.642 1.00 96.44 133 ALA A CA 1
ATOM 1039 C C . ALA A 1 133 ? 6.597 1.858 -13.612 1.00 96.44 133 ALA A C 1
ATOM 1041 O O . ALA A 1 133 ? 7.718 1.371 -13.749 1.00 96.44 133 ALA A O 1
ATOM 1042 N N . CYS A 1 134 ? 5.529 1.085 -13.388 1.00 97.12 134 CYS A N 1
ATOM 1043 C CA . CYS A 1 134 ? 5.604 -0.371 -13.326 1.00 97.12 134 CYS A CA 1
ATOM 1044 C C . CYS A 1 134 ? 5.369 -0.989 -14.717 1.00 97.12 134 CYS A C 1
ATOM 1046 O O . CYS A 1 134 ? 4.215 -1.099 -15.138 1.00 97.12 134 CYS A O 1
ATOM 1048 N N . PRO A 1 135 ? 6.415 -1.476 -15.416 1.00 96.75 135 PRO A N 1
ATOM 1049 C CA . PRO A 1 135 ? 6.241 -2.058 -16.749 1.00 96.75 135 PRO A CA 1
ATOM 1050 C C . PRO A 1 135 ? 5.442 -3.372 -16.725 1.00 96.75 135 PRO A C 1
ATOM 1052 O O . PRO A 1 135 ? 4.797 -3.720 -17.709 1.00 96.75 135 PRO A O 1
ATOM 1055 N N . PHE A 1 136 ? 5.426 -4.070 -15.585 1.00 96.88 136 PHE A N 1
ATOM 1056 C CA . PHE A 1 136 ? 4.720 -5.343 -15.396 1.00 96.88 136 PHE A CA 1
ATOM 1057 C C . PHE A 1 136 ? 3.279 -5.181 -14.907 1.00 96.88 136 PHE A C 1
ATOM 1059 O O . PHE A 1 136 ? 2.590 -6.176 -14.715 1.00 96.88 136 PHE A O 1
ATOM 1066 N N . LYS A 1 137 ? 2.818 -3.941 -14.670 1.00 96.50 137 LYS A N 1
ATOM 1067 C CA . LYS A 1 137 ? 1.476 -3.648 -14.127 1.00 96.50 137 LYS A CA 1
ATOM 1068 C C . LYS A 1 137 ? 1.168 -4.400 -12.820 1.00 96.50 137 LYS A C 1
ATOM 1070 O O . LYS A 1 137 ? 0.017 -4.686 -12.512 1.00 96.50 137 LYS A O 1
ATOM 1075 N N . ALA A 1 138 ? 2.207 -4.674 -12.032 1.00 96.81 138 ALA A N 1
ATOM 1076 C CA . ALA A 1 138 ? 2.126 -5.433 -10.788 1.00 96.81 138 ALA A CA 1
ATOM 1077 C C . ALA A 1 138 ? 1.542 -4.628 -9.614 1.00 96.81 138 ALA A C 1
ATOM 1079 O O . ALA A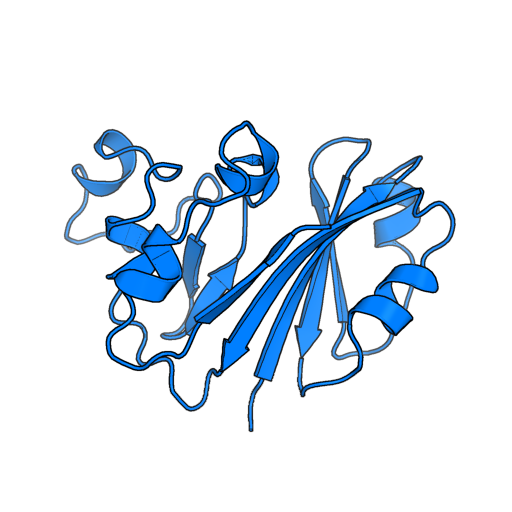 1 138 ? 1.270 -5.199 -8.566 1.00 96.81 138 ALA A O 1
ATOM 1080 N N . VAL A 1 139 ? 1.380 -3.307 -9.744 1.00 96.56 139 VAL A N 1
ATOM 1081 C CA . VAL A 1 139 ? 0.874 -2.435 -8.676 1.00 96.56 139 VAL A CA 1
ATOM 1082 C C . VAL A 1 139 ? -0.332 -1.637 -9.148 1.00 96.56 139 VAL A C 1
ATOM 1084 O O . VAL A 1 139 ? -0.306 -1.002 -10.201 1.00 96.56 139 VAL A O 1
ATOM 1087 N N . ASN A 1 140 ? -1.374 -1.626 -8.324 1.00 96.50 140 ASN A N 1
ATOM 1088 C CA . ASN A 1 140 ? -2.558 -0.803 -8.508 1.00 96.50 140 ASN A CA 1
ATOM 1089 C C . ASN A 1 140 ? -2.916 -0.083 -7.203 1.00 96.50 140 ASN A C 1
ATOM 1091 O O . ASN A 1 140 ? -2.833 -0.665 -6.123 1.00 96.50 140 ASN A O 1
ATOM 1095 N N . VAL A 1 141 ? -3.340 1.180 -7.292 1.00 96.56 141 VAL A N 1
ATOM 1096 C CA . VAL A 1 141 ? -3.624 2.018 -6.119 1.00 96.56 141 VAL A CA 1
ATOM 1097 C C . VAL A 1 141 ? -5.010 2.646 -6.221 1.00 96.56 141 VAL A C 1
ATOM 1099 O O . VAL A 1 141 ? -5.350 3.265 -7.231 1.00 96.56 141 VAL A O 1
ATOM 1102 N N . LYS A 1 142 ? -5.801 2.549 -5.149 1.00 94.88 142 LYS A N 1
ATOM 1103 C CA . LYS A 1 142 ? -7.161 3.109 -5.040 1.00 94.88 142 LYS A CA 1
ATOM 1104 C C . LYS A 1 142 ? -7.271 4.019 -3.818 1.00 94.88 142 LYS A C 1
ATOM 1106 O O . LYS A 1 142 ? -6.803 3.642 -2.749 1.00 94.88 142 LYS A O 1
ATOM 1111 N N . SER A 1 143 ? -7.891 5.185 -3.978 1.00 92.88 143 SER A N 1
ATOM 1112 C CA . SER A 1 143 ? -8.150 6.159 -2.901 1.00 92.88 143 SER A CA 1
ATOM 1113 C C . SER A 1 143 ? -9.649 6.220 -2.591 1.00 92.88 143 SER A C 1
ATOM 1115 O O . SER A 1 143 ? -10.447 5.964 -3.493 1.00 92.88 143 SER A O 1
ATOM 1117 N N . TYR A 1 144 ? -10.023 6.591 -1.360 1.00 89.31 144 TYR A N 1
ATOM 1118 C CA . TYR A 1 144 ? -11.421 6.667 -0.896 1.00 89.31 144 TYR A CA 1
ATOM 1119 C C . TYR A 1 144 ? -11.724 7.946 -0.088 1.00 89.31 144 TYR A C 1
ATOM 1121 O O . TYR A 1 144 ? -10.810 8.574 0.504 1.00 89.31 144 TYR A O 1
#